Protein AF-A0AA35YQL2-F1 (afdb_monomer_lite)

Sequence (105 aa):
MIYFNTISEVNTILRVTYSSSDIIGHIFEYGHMDTSEQDKSKHKMLLHLQDIEDTKLKITLWGHNAYYMHDFLANNNSLAPVVVIVQFARVVLFHPPTLMLVGFS

Structure (mmCIF, N/CA/C/O backbone):
data_AF-A0AA35YQL2-F1
#
_entry.id   AF-A0AA35YQL2-F1
#
loop_
_atom_site.group_PDB
_atom_site.id
_atom_site.type_symbol
_atom_site.label_atom_id
_atom_site.label_alt_id
_atom_site.label_comp_id
_atom_site.label_asym_id
_atom_site.label_entity_id
_atom_site.label_seq_id
_atom_site.pdbx_PDB_ins_code
_atom_site.Cartn_x
_atom_site.Cartn_y
_atom_site.Cartn_z
_atom_site.occupancy
_atom_site.B_iso_or_equiv
_atom_site.auth_seq_id
_atom_site.auth_comp_id
_atom_site.auth_asym_id
_atom_site.auth_atom_id
_atom_site.pdbx_PDB_model_num
ATOM 1 N N . MET A 1 1 ? -6.007 -10.756 19.050 1.00 24.42 1 MET A N 1
ATOM 2 C CA . MET A 1 1 ? -6.330 -9.341 18.781 1.00 24.42 1 MET A CA 1
ATOM 3 C C . MET A 1 1 ? -5.061 -8.550 19.005 1.00 24.42 1 MET A C 1
ATOM 5 O O . MET A 1 1 ? -4.538 -8.604 20.109 1.00 24.42 1 MET A O 1
ATOM 9 N N . ILE A 1 2 ? -4.511 -7.941 17.957 1.00 29.47 2 ILE A N 1
ATOM 10 C CA . ILE A 1 2 ? -3.360 -7.040 18.068 1.00 29.47 2 ILE A CA 1
ATOM 11 C C . ILE A 1 2 ? -3.942 -5.637 17.936 1.00 29.47 2 ILE A C 1
ATOM 13 O O . ILE A 1 2 ? -4.566 -5.336 16.924 1.00 29.47 2 ILE A O 1
ATOM 17 N N . TYR A 1 3 ? -3.813 -4.847 18.997 1.00 25.42 3 TYR A N 1
ATOM 18 C CA . TYR A 1 3 ? -4.260 -3.462 19.045 1.00 25.42 3 TYR A CA 1
ATOM 19 C C . TYR A 1 3 ? -3.311 -2.589 18.227 1.00 25.42 3 TYR A C 1
ATOM 21 O O . TYR A 1 3 ? -2.088 -2.731 18.330 1.00 25.42 3 TYR A O 1
ATOM 29 N N . PHE A 1 4 ? -3.863 -1.649 17.467 1.00 35.62 4 PHE A N 1
ATOM 30 C CA . PHE A 1 4 ? -3.106 -0.484 17.040 1.00 35.62 4 PHE A CA 1
ATOM 31 C C . PHE A 1 4 ? -2.833 0.331 18.297 1.00 35.62 4 PHE A C 1
ATOM 33 O O . PHE A 1 4 ? -3.725 0.979 18.830 1.00 35.62 4 PHE A O 1
ATOM 40 N N . ASN A 1 5 ? -1.617 0.253 18.834 1.00 33.16 5 ASN A N 1
ATOM 41 C CA . ASN A 1 5 ? -1.241 1.143 19.923 1.00 33.16 5 ASN A CA 1
ATOM 42 C C . ASN A 1 5 ? -1.263 2.576 19.386 1.00 33.16 5 ASN A C 1
ATOM 44 O O . ASN A 1 5 ? -0.333 3.014 18.706 1.00 33.16 5 ASN A O 1
ATOM 48 N N . THR A 1 6 ? -2.332 3.304 19.695 1.00 35.78 6 THR A N 1
ATOM 49 C CA . THR A 1 6 ? -2.376 4.758 19.613 1.00 35.78 6 THR A CA 1
ATOM 50 C C . THR A 1 6 ? -1.224 5.269 20.466 1.00 35.78 6 THR A C 1
ATOM 52 O O . THR A 1 6 ? -1.217 5.083 21.682 1.00 35.78 6 THR A O 1
ATOM 55 N N . ILE A 1 7 ? -0.207 5.862 19.836 1.00 43.66 7 ILE A N 1
ATOM 56 C CA . ILE A 1 7 ? 0.885 6.520 20.554 1.00 43.66 7 ILE A CA 1
ATOM 57 C C . ILE A 1 7 ? 0.281 7.770 21.199 1.00 43.66 7 ILE A C 1
ATOM 59 O O . ILE A 1 7 ? 0.244 8.847 20.604 1.00 43.66 7 ILE A O 1
ATOM 63 N N . SER A 1 8 ? -0.257 7.610 22.404 1.00 37.88 8 SER A N 1
ATOM 64 C CA . SER A 1 8 ? -0.566 8.718 23.290 1.00 37.88 8 SER A CA 1
ATOM 65 C C . SER A 1 8 ? 0.756 9.300 23.790 1.00 37.88 8 SER A C 1
ATOM 67 O O . SER A 1 8 ? 1.530 8.605 24.441 1.00 37.88 8 SER A O 1
ATOM 69 N N . GLU A 1 9 ? 0.974 10.575 23.467 1.00 38.69 9 GLU A N 1
ATOM 70 C CA . GLU A 1 9 ? 2.006 11.466 24.012 1.00 38.69 9 GLU A CA 1
ATOM 71 C C . GLU A 1 9 ? 3.464 11.178 23.618 1.00 38.69 9 GLU A C 1
ATOM 73 O O . GLU A 1 9 ? 4.244 10.601 24.370 1.00 38.69 9 GLU A O 1
ATOM 78 N N . VAL A 1 10 ? 3.900 11.743 22.487 1.00 38.38 10 VAL A N 1
ATOM 79 C CA . VAL A 1 10 ? 5.310 12.136 22.328 1.00 38.38 10 VAL A CA 1
ATOM 80 C C . VAL A 1 10 ? 5.366 13.574 21.828 1.00 38.38 10 VAL A C 1
ATOM 82 O O . VAL A 1 10 ? 5.365 13.853 20.631 1.00 38.38 10 VAL A O 1
ATOM 85 N N . ASN A 1 11 ? 5.406 14.501 22.785 1.00 32.75 11 ASN A N 1
ATOM 86 C CA . ASN A 1 11 ? 5.860 15.860 22.534 1.00 32.75 11 ASN A CA 1
ATOM 87 C C . ASN A 1 11 ? 7.332 15.819 22.098 1.00 32.75 11 ASN A C 1
ATOM 89 O O . ASN A 1 11 ? 8.185 15.287 22.804 1.00 32.75 11 ASN A O 1
ATOM 93 N N . THR A 1 12 ? 7.596 16.434 20.947 1.00 34.00 12 THR A N 1
ATOM 94 C CA . THR A 1 12 ? 8.871 17.057 20.574 1.00 34.00 12 THR A CA 1
ATOM 95 C C . THR A 1 12 ? 10.108 16.161 20.648 1.00 34.00 12 THR A C 1
ATOM 97 O O . THR A 1 12 ? 10.855 16.183 21.616 1.00 34.00 12 THR A O 1
ATOM 100 N N . ILE A 1 13 ? 10.356 15.425 19.567 1.00 32.91 13 ILE A N 1
ATOM 101 C CA . ILE A 1 13 ? 11.633 15.291 18.841 1.00 32.91 13 ILE A CA 1
ATOM 102 C C . ILE A 1 13 ? 11.352 14.266 17.741 1.00 32.91 13 ILE A C 1
ATOM 104 O O . ILE A 1 13 ? 10.804 13.201 18.012 1.00 32.91 13 ILE A O 1
ATOM 108 N N . LEU A 1 14 ? 11.733 14.588 16.503 1.00 36.94 14 LEU A N 1
ATOM 109 C CA . LEU A 1 14 ? 11.767 13.695 15.340 1.00 36.94 14 LEU A CA 1
ATOM 110 C C . LEU A 1 14 ? 12.761 12.540 15.566 1.00 36.94 14 LEU A C 1
ATOM 112 O O . LEU A 1 14 ? 13.743 12.376 14.845 1.00 36.94 14 LEU A O 1
ATOM 116 N N . ARG A 1 15 ? 12.541 11.733 16.600 1.00 37.25 15 ARG A N 1
ATOM 117 C CA . ARG A 1 15 ? 13.125 10.411 16.711 1.00 37.25 15 ARG A CA 1
ATOM 118 C C . ARG A 1 15 ? 12.322 9.565 15.744 1.00 37.25 15 ARG A C 1
ATOM 120 O O . ARG A 1 15 ? 11.205 9.161 16.041 1.00 37.25 15 ARG A O 1
ATOM 127 N N . VAL A 1 16 ? 12.895 9.336 14.567 1.00 42.84 16 VAL A N 1
ATOM 128 C CA . VAL A 1 16 ? 12.581 8.148 13.777 1.00 42.84 16 VAL A CA 1
ATOM 129 C C . VAL A 1 16 ? 12.845 6.971 14.709 1.00 42.84 16 VAL A C 1
ATOM 131 O O . VAL A 1 16 ? 13.985 6.547 14.898 1.00 42.84 16 VAL A O 1
ATOM 134 N N . THR A 1 17 ? 11.813 6.519 15.407 1.00 41.34 17 THR A N 1
ATOM 135 C CA . THR A 1 17 ? 11.877 5.291 16.177 1.00 41.34 17 THR A CA 1
ATOM 136 C C . THR A 1 17 ? 12.028 4.193 15.134 1.00 41.34 17 THR A C 1
ATOM 138 O O . THR A 1 17 ? 11.107 3.933 14.367 1.00 41.34 17 THR A O 1
ATOM 141 N N . TYR A 1 18 ? 13.202 3.562 15.062 1.00 49.88 18 TYR A N 1
ATOM 142 C CA . TYR A 1 18 ? 13.448 2.372 14.236 1.00 49.88 18 TYR A CA 1
ATOM 143 C C . TYR A 1 18 ? 12.724 1.134 14.801 1.00 49.88 18 TYR A C 1
ATOM 145 O O . TYR A 1 18 ? 13.237 0.021 14.753 1.00 49.88 18 TYR A O 1
ATOM 153 N N . SER A 1 19 ? 11.547 1.321 15.394 1.00 62.41 19 SER A N 1
ATOM 154 C CA . SER A 1 19 ? 10.670 0.238 15.801 1.00 62.41 19 SER A CA 1
ATOM 155 C C . SER A 1 19 ? 9.881 -0.186 14.573 1.00 62.41 19 SER A C 1
ATOM 157 O O . SER A 1 19 ? 8.967 0.516 14.135 1.00 62.41 19 SER A O 1
ATOM 159 N N . SER A 1 20 ? 10.261 -1.319 13.994 1.00 70.25 20 SER A N 1
ATOM 160 C CA . SER A 1 20 ? 9.414 -1.997 13.027 1.00 70.25 20 SER A CA 1
ATOM 161 C C . SER A 1 20 ? 8.115 -2.419 13.719 1.00 70.25 20 SER A C 1
ATOM 163 O O . SER A 1 20 ? 8.123 -2.837 14.876 1.00 70.25 20 SER A O 1
ATOM 165 N N . SER A 1 21 ? 6.987 -2.237 13.041 1.00 79.62 21 SER A N 1
ATOM 166 C CA . SER A 1 21 ? 5.669 -2.629 13.550 1.00 79.62 21 SER A CA 1
ATOM 167 C C . SER A 1 21 ? 4.976 -3.517 12.532 1.00 79.62 21 SER A C 1
ATOM 169 O O . SER A 1 21 ? 5.115 -3.301 11.329 1.00 79.62 21 SER A O 1
ATOM 171 N N . ASP A 1 22 ? 4.217 -4.492 13.011 1.00 84.62 22 ASP A N 1
ATOM 172 C CA . ASP A 1 22 ? 3.350 -5.292 12.155 1.00 84.62 22 ASP A CA 1
ATOM 173 C C . ASP A 1 22 ? 1.961 -4.648 12.105 1.00 84.62 22 ASP A C 1
ATOM 175 O O . ASP A 1 22 ? 1.448 -4.168 13.117 1.00 84.62 22 ASP A O 1
ATOM 179 N N . ILE A 1 23 ? 1.361 -4.608 10.917 1.00 84.38 23 ILE A N 1
ATOM 180 C CA . ILE A 1 23 ? 0.090 -3.931 10.640 1.00 84.38 23 ILE A CA 1
ATOM 181 C C . ILE A 1 23 ? -0.876 -4.932 10.016 1.00 84.38 23 ILE A C 1
ATOM 183 O O . ILE A 1 23 ? -0.501 -5.670 9.105 1.00 84.38 23 ILE A O 1
ATOM 187 N N . ILE A 1 24 ? -2.132 -4.920 10.464 1.00 89.38 24 ILE A N 1
ATOM 188 C CA . ILE A 1 24 ? -3.222 -5.694 9.865 1.00 89.38 24 ILE A CA 1
ATOM 189 C C . ILE A 1 24 ? -4.438 -4.805 9.626 1.00 89.38 24 ILE A C 1
ATOM 191 O O . ILE A 1 24 ? -4.942 -4.181 10.549 1.00 89.38 24 ILE A O 1
ATOM 195 N N . GLY A 1 25 ? -4.942 -4.763 8.398 1.00 90.38 25 GLY A N 1
ATOM 196 C CA . GLY A 1 25 ? -6.140 -3.989 8.081 1.00 90.38 25 GLY A CA 1
ATOM 197 C C . GLY A 1 25 ? -6.745 -4.396 6.751 1.00 90.38 25 GLY A C 1
ATOM 198 O O . GLY A 1 25 ? -6.078 -5.017 5.921 1.00 90.38 25 GLY A O 1
ATOM 199 N N . HIS A 1 26 ? -8.014 -4.065 6.548 1.00 92.69 26 HIS A N 1
ATOM 200 C CA . HIS A 1 26 ? -8.662 -4.273 5.259 1.00 92.69 26 HIS A CA 1
ATOM 201 C C . HIS A 1 26 ? -8.478 -3.049 4.365 1.00 92.69 26 HIS A C 1
ATOM 203 O O . HIS A 1 26 ? -8.457 -1.918 4.850 1.00 92.69 26 HIS A O 1
ATOM 209 N N . ILE A 1 27 ? -8.329 -3.272 3.062 1.00 92.56 27 ILE A N 1
ATOM 210 C CA . ILE A 1 27 ? -8.255 -2.194 2.075 1.00 92.56 27 ILE A CA 1
ATOM 211 C C . ILE A 1 27 ? -9.663 -1.625 1.899 1.00 92.56 27 ILE A C 1
ATOM 213 O O . ILE A 1 27 ? -10.563 -2.351 1.476 1.00 92.56 27 ILE A O 1
ATOM 217 N N . PHE A 1 28 ? -9.843 -0.336 2.187 1.00 92.00 28 PHE A N 1
ATOM 218 C CA . PHE A 1 28 ? -11.104 0.370 1.915 1.00 92.00 28 PHE A CA 1
ATOM 219 C C . PHE A 1 28 ? -10.986 1.364 0.751 1.00 92.00 28 PHE A C 1
ATOM 221 O O . PHE A 1 28 ? -11.992 1.759 0.170 1.00 92.00 28 PHE A O 1
ATOM 228 N N . GLU A 1 29 ? -9.763 1.760 0.390 1.00 92.81 29 GLU A N 1
ATOM 229 C CA . GLU A 1 29 ? -9.476 2.642 -0.741 1.00 92.81 29 GLU A CA 1
ATOM 230 C C . GLU A 1 29 ? -8.037 2.410 -1.226 1.00 92.81 29 GLU A C 1
ATOM 232 O O . GLU A 1 29 ? -7.143 2.076 -0.443 1.00 92.81 29 GLU A O 1
ATOM 237 N N . TYR A 1 30 ? -7.792 2.583 -2.524 1.00 93.25 30 TYR A N 1
ATOM 238 C CA . TYR A 1 30 ? -6.447 2.551 -3.092 1.00 93.25 30 TYR A CA 1
ATOM 239 C C . TYR A 1 30 ? -6.315 3.522 -4.265 1.00 93.25 30 TYR A C 1
ATOM 241 O O . TYR A 1 30 ? -7.255 3.750 -5.024 1.00 93.25 30 TYR A O 1
ATOM 249 N N . GLY A 1 31 ? -5.127 4.110 -4.399 1.00 90.50 31 GLY A N 1
ATOM 250 C CA . GLY A 1 31 ? -4.802 5.040 -5.476 1.00 90.50 31 GLY A CA 1
ATOM 251 C C . GLY A 1 31 ? -4.267 4.341 -6.726 1.00 90.50 31 GLY A C 1
ATOM 252 O O . GLY A 1 31 ? -3.932 3.157 -6.714 1.00 90.50 31 GLY A O 1
ATOM 253 N N . HIS A 1 32 ? -4.124 5.108 -7.807 1.00 92.81 32 HIS A N 1
ATOM 254 C CA . HIS A 1 32 ? -3.406 4.654 -8.996 1.00 92.81 32 HIS A CA 1
ATOM 255 C C . HIS A 1 32 ? -1.915 4.444 -8.712 1.00 92.81 32 HIS A C 1
ATOM 257 O O . HIS A 1 32 ? -1.343 5.026 -7.785 1.00 92.81 32 HIS A O 1
ATOM 263 N N . MET A 1 33 ? -1.282 3.620 -9.545 1.00 94.44 33 MET A N 1
ATOM 264 C CA . MET A 1 33 ? 0.165 3.479 -9.540 1.00 94.44 33 MET A CA 1
ATOM 265 C C . MET A 1 33 ? 0.821 4.759 -10.067 1.00 94.44 33 MET A C 1
ATOM 267 O O . MET A 1 33 ? 0.475 5.243 -11.143 1.00 94.44 33 MET A O 1
ATOM 271 N N . ASP A 1 34 ? 1.784 5.282 -9.316 1.00 95.12 34 ASP A N 1
ATOM 272 C CA . ASP A 1 34 ? 2.642 6.387 -9.731 1.00 95.12 34 ASP A CA 1
ATOM 273 C C . ASP A 1 34 ? 3.919 5.818 -10.360 1.00 95.12 34 ASP A C 1
ATOM 275 O O . ASP A 1 34 ? 4.744 5.195 -9.684 1.00 95.12 34 ASP A O 1
ATOM 279 N N . THR A 1 35 ? 4.047 6.026 -11.670 1.00 96.06 35 THR A N 1
ATOM 280 C CA . THR A 1 35 ? 5.177 5.601 -12.510 1.00 96.06 35 THR A CA 1
ATOM 281 C C . THR A 1 35 ? 5.911 6.805 -13.108 1.00 96.06 35 THR A C 1
ATOM 283 O O . THR A 1 35 ? 6.389 6.742 -14.239 1.00 96.06 35 THR A O 1
ATOM 286 N N . SER A 1 36 ? 5.904 7.946 -12.410 1.00 94.44 36 SER A N 1
ATOM 287 C CA . SER A 1 36 ? 6.549 9.181 -12.881 1.00 94.44 36 SER A CA 1
ATOM 288 C C . SER A 1 36 ? 8.079 9.099 -12.888 1.00 94.44 36 SER A C 1
ATOM 290 O O . SER A 1 36 ? 8.734 9.729 -13.718 1.00 94.44 36 SER A O 1
ATOM 292 N N . GLU A 1 37 ? 8.651 8.315 -11.977 1.00 95.00 37 GLU A N 1
ATOM 293 C CA . GLU A 1 37 ? 10.084 8.035 -11.920 1.00 95.00 37 GLU A CA 1
ATOM 294 C C . GLU A 1 37 ? 10.511 7.110 -13.072 1.00 95.00 37 GLU A C 1
ATOM 296 O O . GLU A 1 37 ? 9.747 6.263 -13.514 1.00 95.00 37 GLU A O 1
ATOM 301 N N . GLN A 1 38 ? 11.751 7.232 -13.560 1.00 93.50 38 GLN A N 1
ATOM 302 C CA . GLN A 1 38 ? 12.267 6.288 -14.571 1.00 93.50 38 GLN A CA 1
ATOM 303 C C . GLN A 1 38 ? 12.617 4.922 -13.967 1.00 93.50 38 GLN A C 1
ATOM 305 O O . GLN A 1 38 ? 12.571 3.892 -14.641 1.00 93.50 38 GLN A O 1
ATOM 310 N N . ASP A 1 39 ? 13.019 4.924 -12.697 1.00 94.94 39 ASP A N 1
ATOM 311 C CA . ASP A 1 39 ? 13.414 3.727 -11.974 1.00 94.94 39 ASP A CA 1
ATOM 312 C C . ASP A 1 39 ? 12.180 3.019 -11.405 1.00 94.94 39 ASP A C 1
ATOM 314 O O . ASP A 1 39 ? 11.529 3.517 -10.483 1.00 94.94 39 ASP A O 1
ATOM 318 N N . LYS A 1 40 ? 11.915 1.805 -11.906 1.00 91.38 40 LYS A N 1
ATOM 319 C CA . LYS A 1 40 ? 10.795 0.963 -11.464 1.00 91.38 40 LYS A CA 1
ATOM 320 C C . LYS A 1 40 ? 10.800 0.684 -9.963 1.00 91.38 40 LYS A C 1
ATOM 322 O O . LYS A 1 40 ? 9.730 0.456 -9.404 1.00 91.38 40 LYS A O 1
ATOM 327 N N . SER A 1 41 ? 11.958 0.694 -9.300 1.00 92.44 41 SER A N 1
ATOM 328 C CA . SER A 1 41 ? 12.038 0.495 -7.847 1.00 92.44 41 SER A CA 1
ATOM 329 C C . SER A 1 41 ? 11.413 1.653 -7.056 1.00 92.44 41 SER A C 1
ATOM 331 O O . SER A 1 41 ? 10.947 1.453 -5.934 1.00 92.44 41 SER A O 1
ATOM 333 N N . LYS A 1 42 ? 11.335 2.844 -7.664 1.00 92.25 42 LYS A N 1
ATOM 334 C CA . LYS A 1 42 ? 10.740 4.058 -7.090 1.00 92.25 42 LYS A CA 1
ATOM 335 C C . LYS A 1 42 ? 9.278 4.260 -7.473 1.00 92.25 42 LYS A C 1
ATOM 337 O O . LYS A 1 42 ? 8.657 5.222 -7.027 1.00 92.25 42 LYS A O 1
ATOM 342 N N . HIS A 1 43 ? 8.712 3.380 -8.290 1.00 95.56 43 HIS A N 1
ATOM 343 C CA . HIS A 1 43 ? 7.279 3.417 -8.545 1.00 95.56 43 HIS A CA 1
ATOM 344 C C . HIS A 1 43 ? 6.533 3.046 -7.272 1.00 95.56 43 HIS A C 1
ATOM 346 O O . HIS A 1 43 ? 7.018 2.234 -6.478 1.00 95.56 43 HIS A O 1
ATOM 352 N N . LYS A 1 44 ? 5.360 3.638 -7.069 1.00 94.62 44 LYS A N 1
ATOM 353 C CA . LYS A 1 44 ? 4.630 3.496 -5.809 1.00 94.62 44 LYS A CA 1
ATOM 354 C C . LYS A 1 44 ? 3.131 3.391 -6.005 1.00 94.62 44 LYS A C 1
ATOM 356 O O . LYS A 1 44 ? 2.576 3.890 -6.979 1.00 94.62 44 LYS A O 1
ATOM 361 N N . MET A 1 45 ? 2.475 2.771 -5.037 1.00 94.44 45 MET A N 1
ATOM 362 C CA . MET A 1 45 ? 1.022 2.689 -4.946 1.00 94.44 45 MET A CA 1
ATOM 363 C C . MET A 1 45 ? 0.594 3.008 -3.517 1.00 94.44 45 MET A C 1
ATOM 365 O O . MET A 1 45 ? 1.217 2.553 -2.555 1.00 94.44 45 MET A O 1
ATOM 369 N N . LEU A 1 46 ? -0.462 3.807 -3.382 1.00 93.69 46 LEU A N 1
ATOM 370 C CA . LEU A 1 46 ? -1.039 4.165 -2.090 1.00 93.69 46 LEU A CA 1
ATOM 371 C C . LEU A 1 46 ? -2.214 3.245 -1.769 1.00 93.69 46 LEU A C 1
ATOM 373 O O . LEU A 1 46 ? -3.125 3.106 -2.583 1.00 93.69 46 LEU A O 1
ATOM 377 N N . LEU A 1 47 ? -2.203 2.671 -0.570 1.00 92.94 47 LEU A N 1
ATOM 378 C CA . LEU A 1 47 ? -3.302 1.895 -0.003 1.00 92.94 47 LEU A CA 1
ATOM 379 C C . LEU A 1 47 ? -3.816 2.581 1.254 1.00 92.94 47 LEU A C 1
ATOM 381 O O . LEU A 1 47 ? -3.024 3.071 2.062 1.00 92.94 47 LEU A O 1
ATOM 385 N N . HIS A 1 48 ? -5.127 2.590 1.440 1.00 92.06 48 HIS A N 1
ATOM 386 C CA . HIS A 1 48 ? -5.749 3.005 2.685 1.00 92.06 48 HIS A CA 1
ATOM 387 C C . HIS A 1 48 ? -6.312 1.766 3.382 1.00 92.06 48 HIS A C 1
ATOM 389 O O . HIS A 1 48 ? -7.188 1.076 2.852 1.00 92.06 48 HIS A O 1
ATOM 395 N N . LEU A 1 49 ? -5.766 1.478 4.562 1.00 91.06 49 LEU A N 1
ATOM 396 C CA . LEU A 1 49 ? -6.203 0.387 5.418 1.00 91.06 49 LEU A CA 1
ATOM 397 C C . LEU A 1 49 ? -7.092 0.906 6.540 1.00 91.06 49 LEU A C 1
ATOM 399 O O . LEU A 1 49 ? -6.853 1.994 7.066 1.00 91.06 49 LEU A O 1
ATOM 403 N N . GLN A 1 50 ? -8.072 0.100 6.926 1.00 90.94 50 GLN A N 1
ATOM 404 C CA . GLN A 1 50 ? -8.922 0.337 8.084 1.00 90.94 50 GLN A CA 1
ATOM 405 C C . GLN A 1 50 ? -8.971 -0.918 8.954 1.00 90.94 50 GLN A C 1
ATOM 407 O O . GLN A 1 50 ? -8.979 -2.050 8.450 1.00 90.94 50 GLN A O 1
ATOM 412 N N . ASP A 1 51 ? -8.948 -0.724 10.266 1.00 88.44 51 ASP A N 1
ATOM 413 C CA . ASP A 1 51 ? -9.091 -1.803 11.238 1.00 88.44 51 ASP A CA 1
ATOM 414 C C . ASP A 1 51 ? -10.548 -1.974 11.697 1.00 88.44 51 ASP A C 1
ATOM 416 O O . ASP A 1 51 ? -11.474 -1.426 11.101 1.00 88.44 51 ASP A O 1
ATOM 420 N N . ILE A 1 52 ? -10.755 -2.789 12.732 1.00 88.56 52 ILE A N 1
ATOM 421 C CA . ILE A 1 52 ? -12.082 -3.035 13.311 1.00 88.56 52 ILE A CA 1
ATOM 422 C C . ILE A 1 52 ? -12.584 -1.891 14.208 1.00 88.56 52 ILE A C 1
ATOM 424 O O . ILE A 1 52 ? -13.757 -1.890 14.568 1.00 88.56 52 ILE A O 1
ATOM 428 N N . GLU A 1 53 ? -11.715 -0.953 14.588 1.00 88.19 53 GLU A N 1
ATOM 429 C CA . GLU A 1 53 ? -12.020 0.216 15.426 1.00 88.19 53 GLU A CA 1
ATOM 430 C C . GLU A 1 53 ? -12.170 1.495 14.577 1.00 88.19 53 GLU A C 1
ATOM 432 O O . GLU A 1 53 ? -12.167 2.604 15.106 1.00 88.19 53 GLU A O 1
ATOM 437 N N . ASP A 1 54 ? -12.298 1.348 13.253 1.00 85.38 54 ASP A N 1
ATOM 438 C CA . ASP A 1 54 ? -12.344 2.430 12.263 1.00 85.38 54 ASP A CA 1
ATOM 439 C C . ASP A 1 54 ? -11.085 3.319 12.209 1.00 85.38 54 ASP A C 1
ATOM 441 O O . ASP A 1 54 ? -11.093 4.396 11.597 1.00 85.38 54 ASP A O 1
ATOM 445 N N . THR A 1 55 ? -9.965 2.855 12.766 1.00 85.50 55 THR A N 1
ATOM 446 C CA . THR A 1 55 ? -8.663 3.515 12.641 1.00 85.50 55 THR A CA 1
ATOM 447 C C . THR A 1 55 ? -8.160 3.375 11.209 1.00 85.50 55 THR A C 1
ATOM 449 O O . THR A 1 55 ? -8.039 2.272 10.675 1.00 85.50 55 THR A O 1
ATOM 452 N N . LYS A 1 56 ? -7.839 4.509 10.577 1.00 87.19 56 LYS A N 1
ATOM 453 C CA . LYS A 1 56 ? -7.407 4.574 9.174 1.00 87.19 56 LYS A CA 1
ATOM 454 C C . LYS A 1 56 ? -5.916 4.824 9.056 1.00 87.19 56 LYS A C 1
ATOM 456 O O . LYS A 1 56 ? -5.365 5.705 9.715 1.00 87.19 56 LYS A O 1
ATOM 461 N N . LEU A 1 57 ? -5.281 4.091 8.151 1.00 85.44 57 LEU A N 1
ATOM 462 C CA . LEU A 1 57 ? -3.847 4.153 7.927 1.00 85.44 57 LEU A CA 1
ATOM 463 C C . LEU A 1 57 ? -3.523 4.204 6.439 1.00 85.44 57 LEU A C 1
ATOM 465 O O . LEU A 1 57 ? -4.009 3.392 5.655 1.00 85.44 57 LEU A O 1
ATOM 469 N N . LYS A 1 58 ? -2.660 5.141 6.046 1.00 87.50 58 LYS A N 1
ATOM 470 C CA . LYS A 1 58 ? -2.166 5.237 4.672 1.00 87.50 58 LYS A CA 1
ATOM 471 C C . LYS A 1 58 ? -0.838 4.509 4.539 1.00 87.50 58 LYS A C 1
ATOM 473 O O . LYS A 1 58 ? 0.129 4.911 5.179 1.00 87.50 58 LYS A O 1
ATOM 478 N N . ILE A 1 59 ? -0.776 3.504 3.675 1.00 88.25 59 ILE A N 1
ATOM 479 C CA . ILE A 1 59 ? 0.435 2.747 3.354 1.00 88.25 59 ILE A CA 1
ATOM 480 C C . ILE A 1 59 ? 0.906 3.108 1.950 1.00 88.25 59 ILE A C 1
ATOM 482 O O . ILE A 1 59 ? 0.113 3.196 1.015 1.00 88.25 59 ILE A O 1
ATOM 486 N N . THR A 1 60 ? 2.216 3.279 1.795 1.00 90.62 60 THR A N 1
ATOM 487 C CA . THR A 1 60 ? 2.857 3.389 0.479 1.00 90.62 60 THR A CA 1
ATOM 488 C C . THR A 1 60 ? 3.627 2.109 0.191 1.00 90.62 60 THR A C 1
ATOM 490 O O . THR A 1 60 ? 4.565 1.793 0.922 1.00 90.62 60 THR A O 1
ATOM 493 N N . LEU A 1 61 ? 3.244 1.389 -0.862 1.00 92.31 61 LEU A N 1
ATOM 494 C CA . LEU A 1 61 ? 4.017 0.278 -1.414 1.00 92.31 61 LEU A CA 1
ATOM 495 C C . LEU A 1 61 ? 4.944 0.797 -2.509 1.00 92.31 61 LEU A C 1
ATOM 497 O O . LEU A 1 61 ? 4.561 1.704 -3.245 1.00 92.31 61 LEU A O 1
ATOM 501 N N . TRP A 1 62 ? 6.124 0.193 -2.645 1.00 94.31 62 TRP A N 1
ATOM 502 C CA . TRP A 1 62 ? 7.130 0.574 -3.638 1.00 94.31 62 TRP A CA 1
ATOM 503 C C . TRP A 1 62 ? 7.564 -0.614 -4.489 1.00 94.31 62 TRP A C 1
ATOM 505 O O . TRP A 1 62 ? 7.502 -1.766 -4.042 1.00 94.31 62 TRP A O 1
ATOM 515 N N . GLY A 1 63 ? 8.026 -0.320 -5.702 1.00 94.69 63 GLY A N 1
ATOM 516 C CA . GLY A 1 63 ? 8.644 -1.276 -6.610 1.00 94.69 63 GLY A CA 1
ATOM 517 C C . GLY A 1 63 ? 7.812 -2.542 -6.783 1.00 94.69 63 GLY A C 1
ATOM 518 O O . GLY A 1 63 ? 6.620 -2.485 -7.080 1.00 94.69 63 GLY A O 1
ATOM 519 N N . HIS A 1 64 ? 8.443 -3.698 -6.568 1.00 94.69 64 HIS A N 1
ATOM 520 C CA . HIS A 1 64 ? 7.815 -5.008 -6.750 1.00 94.69 64 HIS A CA 1
ATOM 521 C C . HIS A 1 64 ? 6.480 -5.159 -6.000 1.00 94.69 64 HIS A C 1
ATOM 523 O O . HIS A 1 64 ? 5.509 -5.638 -6.580 1.00 94.69 64 HIS A O 1
ATOM 529 N N . ASN A 1 65 ? 6.396 -4.687 -4.752 1.00 91.75 65 ASN A N 1
ATOM 530 C CA . ASN A 1 65 ? 5.180 -4.807 -3.942 1.00 91.75 65 ASN A CA 1
ATOM 531 C C . ASN A 1 65 ? 4.036 -3.937 -4.482 1.00 91.75 65 ASN A C 1
ATOM 533 O O . ASN A 1 65 ? 2.876 -4.341 -4.415 1.00 91.75 65 ASN A O 1
ATOM 537 N N . ALA A 1 66 ? 4.352 -2.761 -5.036 1.00 94.69 66 ALA A N 1
ATOM 538 C CA . ALA A 1 66 ? 3.358 -1.904 -5.679 1.00 94.69 66 ALA A CA 1
ATOM 539 C C . ALA A 1 66 ? 2.775 -2.578 -6.930 1.00 94.69 66 ALA A C 1
ATOM 541 O O . ALA A 1 66 ? 1.561 -2.581 -7.114 1.00 94.69 66 ALA A O 1
ATOM 542 N N . TYR A 1 67 ? 3.633 -3.187 -7.753 1.00 95.38 67 TYR A N 1
ATOM 543 C CA . TYR A 1 67 ? 3.216 -3.926 -8.945 1.00 95.38 67 TYR A CA 1
ATOM 544 C C . TYR A 1 67 ? 2.362 -5.141 -8.618 1.00 95.38 67 TYR A C 1
ATOM 546 O O . TYR A 1 67 ? 1.263 -5.275 -9.148 1.00 95.38 67 TYR A O 1
ATOM 554 N N . TYR A 1 68 ? 2.822 -5.970 -7.683 1.00 94.19 68 TYR A N 1
ATOM 555 C CA . TYR A 1 68 ? 2.083 -7.155 -7.269 1.00 94.19 68 TYR A CA 1
ATOM 556 C C . TYR A 1 68 ? 0.678 -6.805 -6.764 1.00 94.19 68 TYR A C 1
ATOM 558 O O . TYR A 1 68 ? -0.300 -7.430 -7.165 1.00 94.19 68 TYR A O 1
ATOM 566 N N . MET A 1 69 ? 0.561 -5.782 -5.909 1.00 92.75 69 MET A N 1
ATOM 567 C CA . MET A 1 69 ? -0.737 -5.360 -5.381 1.00 92.75 69 MET A CA 1
ATOM 568 C C . MET A 1 69 ? -1.642 -4.773 -6.469 1.00 92.75 69 MET A C 1
ATOM 570 O O . MET A 1 69 ? -2.835 -5.064 -6.489 1.00 92.75 69 MET A O 1
ATOM 574 N N . HIS A 1 70 ? -1.092 -3.968 -7.379 1.00 93.56 70 HIS A N 1
ATOM 575 C CA . HIS A 1 70 ? -1.848 -3.419 -8.501 1.00 93.56 70 HIS A CA 1
ATOM 576 C C . HIS A 1 70 ? -2.448 -4.525 -9.372 1.00 93.56 70 HIS A C 1
ATOM 578 O O . HIS A 1 70 ? -3.654 -4.519 -9.620 1.00 93.56 70 HIS A O 1
ATOM 584 N N . ASP A 1 71 ? -1.629 -5.499 -9.764 1.00 94.00 71 ASP A N 1
ATOM 585 C CA . ASP A 1 71 ? -2.068 -6.629 -10.579 1.00 94.00 71 ASP A CA 1
ATOM 586 C C . ASP A 1 71 ? -3.078 -7.494 -9.816 1.00 94.00 71 ASP A C 1
ATOM 588 O O . ASP A 1 71 ? -4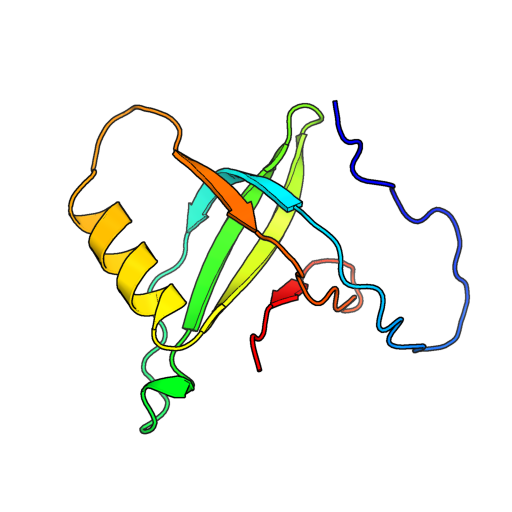.087 -7.919 -10.380 1.00 94.00 71 ASP A O 1
ATOM 592 N N . PHE A 1 72 ? -2.856 -7.728 -8.519 1.00 92.31 72 PHE A N 1
ATOM 593 C CA . PHE A 1 72 ? -3.796 -8.467 -7.680 1.00 92.31 72 PHE A CA 1
ATOM 594 C C . PHE A 1 72 ? -5.171 -7.790 -7.645 1.00 92.31 72 PHE A C 1
ATOM 596 O O . PHE A 1 72 ? -6.172 -8.454 -7.907 1.00 92.31 72 PHE A O 1
ATOM 603 N N . LEU A 1 73 ? -5.228 -6.485 -7.366 1.00 91.38 73 LEU A N 1
ATOM 604 C CA . LEU A 1 73 ? -6.485 -5.737 -7.269 1.00 91.38 73 LEU A CA 1
ATOM 605 C C . LEU A 1 73 ? -7.186 -5.606 -8.627 1.00 91.38 73 LEU A C 1
ATOM 607 O O . LEU A 1 73 ? -8.407 -5.720 -8.695 1.00 91.38 73 LEU A O 1
ATOM 611 N N . ALA A 1 74 ? -6.432 -5.423 -9.714 1.00 89.94 74 ALA A N 1
ATOM 612 C CA . ALA A 1 74 ? -6.991 -5.350 -11.064 1.00 89.94 74 ALA A CA 1
ATOM 613 C C . ALA A 1 74 ? -7.636 -6.675 -11.504 1.00 89.94 74 ALA A C 1
ATOM 615 O O . ALA A 1 74 ? -8.664 -6.670 -12.182 1.00 89.94 74 ALA A O 1
ATOM 616 N N . ASN A 1 75 ? -7.053 -7.806 -11.099 1.00 89.31 75 ASN A N 1
ATOM 617 C CA . ASN A 1 75 ? -7.523 -9.135 -11.491 1.00 89.31 75 ASN A CA 1
ATOM 618 C C . ASN A 1 75 ? -8.530 -9.749 -10.505 1.00 89.31 75 ASN A C 1
ATOM 620 O O . ASN A 1 75 ? -9.222 -10.701 -10.859 1.00 89.31 75 ASN A O 1
ATOM 624 N N . ASN A 1 76 ? -8.647 -9.211 -9.288 1.00 81.19 76 ASN A N 1
ATOM 625 C CA . ASN A 1 76 ? -9.559 -9.702 -8.254 1.00 81.19 76 ASN A CA 1
ATOM 626 C C . ASN A 1 76 ? -10.597 -8.637 -7.888 1.00 81.19 76 ASN A C 1
ATOM 628 O O . ASN A 1 76 ? -10.625 -8.131 -6.770 1.00 81.19 76 ASN A O 1
ATOM 632 N N . ASN A 1 77 ? -11.504 -8.336 -8.821 1.00 69.44 77 ASN A N 1
ATOM 633 C CA . ASN A 1 77 ? -12.625 -7.417 -8.589 1.00 69.44 77 ASN A CA 1
ATOM 634 C C . ASN A 1 77 ? -13.800 -8.091 -7.850 1.00 69.44 77 ASN A C 1
ATOM 636 O O . ASN A 1 77 ? -14.967 -7.967 -8.228 1.00 69.44 77 ASN A O 1
ATOM 640 N N . SER A 1 78 ? -13.489 -8.896 -6.836 1.00 73.31 78 SER A N 1
ATOM 641 C CA . SER A 1 78 ? -14.512 -9.526 -6.006 1.00 73.31 78 SER A CA 1
ATOM 642 C C . SER A 1 78 ? -15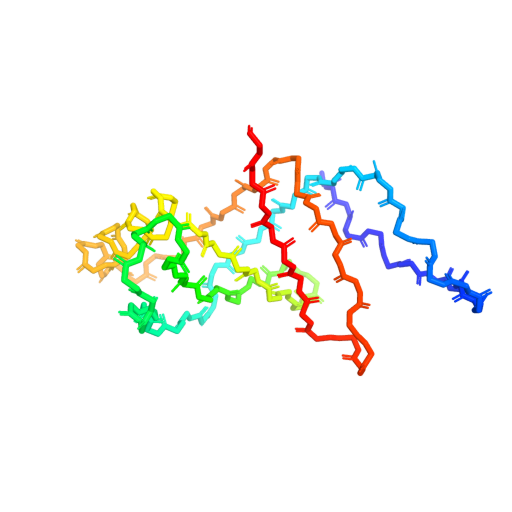.102 -8.500 -5.039 1.00 73.31 78 SER A C 1
ATOM 644 O O . SER A 1 78 ? -14.385 -7.634 -4.551 1.00 73.31 78 SER A O 1
ATOM 646 N N . LEU A 1 79 ? -16.379 -8.648 -4.680 1.00 69.12 79 LEU A N 1
ATOM 647 C CA . LEU A 1 79 ? -16.999 -7.856 -3.606 1.00 69.12 79 LEU A CA 1
ATOM 648 C C . LEU A 1 79 ? -16.455 -8.211 -2.205 1.00 69.12 79 LEU A C 1
ATOM 650 O O . LEU A 1 79 ? -16.897 -7.634 -1.214 1.00 69.12 79 LEU A O 1
ATOM 654 N N . ALA A 1 80 ? -15.546 -9.187 -2.099 1.00 84.31 80 ALA A N 1
ATOM 655 C CA . ALA A 1 80 ? -14.996 -9.617 -0.824 1.00 84.31 80 ALA A CA 1
ATOM 656 C C . ALA A 1 80 ? -13.940 -8.616 -0.313 1.00 84.31 80 ALA A C 1
ATOM 658 O O . ALA A 1 80 ? -13.074 -8.198 -1.086 1.00 84.31 80 ALA A O 1
ATOM 659 N N . PRO A 1 81 ? -13.958 -8.263 0.986 1.00 86.88 81 PRO A N 1
ATOM 660 C CA . PRO A 1 81 ? -12.922 -7.430 1.585 1.00 86.88 81 PRO A CA 1
ATOM 661 C C . PRO A 1 81 ? -11.533 -8.066 1.463 1.00 86.88 81 PRO A C 1
ATOM 663 O O . PRO A 1 81 ? -11.341 -9.233 1.809 1.00 86.88 81 PRO A O 1
ATOM 666 N N . VAL A 1 82 ? -10.546 -7.281 1.029 1.00 90.56 82 VAL A N 1
ATOM 667 C CA . VAL A 1 82 ? -9.139 -7.699 0.992 1.00 90.56 82 VAL A CA 1
ATOM 668 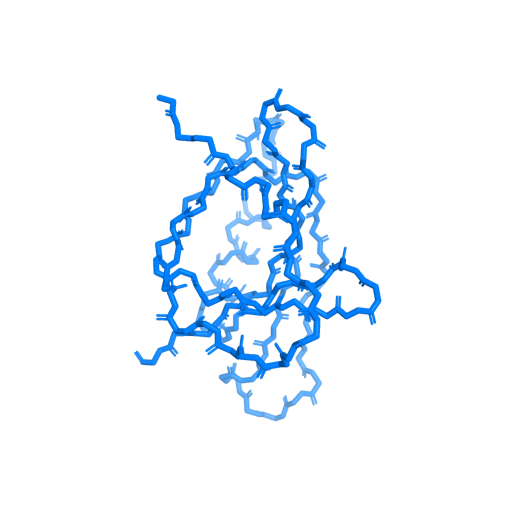C C . VAL A 1 82 ? -8.467 -7.282 2.294 1.00 90.56 82 VAL A C 1
ATOM 670 O O . VAL A 1 82 ? -8.376 -6.092 2.590 1.00 90.56 82 VAL A O 1
ATOM 673 N N . VAL A 1 83 ? -7.972 -8.253 3.061 1.00 90.88 83 VAL A N 1
ATOM 674 C CA . VAL A 1 83 ? -7.192 -8.019 4.286 1.00 90.88 83 VAL A CA 1
ATOM 675 C C . VAL A 1 83 ? -5.705 -8.116 3.967 1.00 90.88 83 VAL A C 1
ATOM 677 O O . VAL A 1 83 ? -5.258 -9.078 3.345 1.00 90.88 83 VAL A O 1
ATOM 680 N N . VAL A 1 84 ? -4.936 -7.127 4.413 1.00 89.12 84 VAL A N 1
ATOM 681 C CA . VAL A 1 84 ? -3.487 -7.048 4.223 1.00 89.12 84 VAL A CA 1
ATOM 682 C C . VAL A 1 84 ? -2.793 -7.152 5.572 1.00 89.12 84 VAL A C 1
ATOM 684 O O . VAL A 1 84 ? -3.177 -6.488 6.535 1.00 89.12 84 VAL A O 1
ATOM 687 N N . ILE A 1 85 ? -1.741 -7.968 5.613 1.00 89.38 85 ILE A N 1
ATOM 688 C CA . ILE A 1 85 ? -0.800 -8.055 6.728 1.00 89.38 85 ILE A CA 1
ATOM 689 C C . ILE A 1 85 ? 0.537 -7.517 6.223 1.00 89.38 85 ILE A C 1
ATOM 691 O O . ILE A 1 85 ? 1.113 -8.066 5.285 1.00 89.38 85 ILE A O 1
ATOM 695 N N . VAL A 1 86 ? 1.022 -6.437 6.829 1.00 85.69 86 VAL A N 1
ATOM 696 C CA . VAL A 1 86 ? 2.336 -5.858 6.531 1.00 85.69 86 VAL A CA 1
ATOM 697 C C . VAL A 1 86 ? 3.242 -6.118 7.717 1.00 85.69 86 VAL A C 1
ATOM 699 O O . VAL A 1 86 ? 2.994 -5.609 8.806 1.00 85.69 86 VAL A O 1
ATOM 702 N N . GLN A 1 87 ? 4.294 -6.900 7.499 1.00 84.62 87 GLN A N 1
ATOM 703 C CA . GLN A 1 87 ? 5.291 -7.175 8.525 1.00 84.62 87 GLN A CA 1
ATOM 704 C C . GLN A 1 87 ? 6.481 -6.239 8.394 1.00 84.62 87 GLN A C 1
ATOM 706 O O . GLN A 1 87 ? 6.859 -5.838 7.290 1.00 84.62 87 GLN A O 1
ATOM 711 N N . PHE A 1 88 ? 7.079 -5.915 9.534 1.00 82.56 88 PHE A N 1
ATOM 712 C CA . PHE A 1 88 ? 8.260 -5.062 9.627 1.00 82.56 88 PHE A CA 1
ATOM 713 C C . PHE A 1 88 ? 8.080 -3.674 8.992 1.00 82.56 88 PHE A C 1
ATOM 715 O O . PHE A 1 88 ? 9.020 -3.101 8.430 1.00 82.56 88 PHE A O 1
ATOM 722 N N . ALA A 1 89 ? 6.871 -3.116 9.082 1.00 77.81 89 ALA A N 1
ATOM 723 C CA . ALA A 1 89 ? 6.565 -1.818 8.511 1.00 77.81 89 ALA A CA 1
ATOM 724 C C . ALA A 1 89 ? 7.405 -0.728 9.182 1.00 77.81 89 ALA A C 1
ATOM 726 O O . ALA A 1 89 ? 7.532 -0.661 10.409 1.00 77.81 89 ALA A O 1
ATOM 727 N N . ARG A 1 90 ? 7.958 0.161 8.355 1.00 73.75 90 ARG A N 1
ATOM 728 C CA . ARG A 1 90 ? 8.550 1.408 8.833 1.00 73.75 90 ARG A CA 1
ATOM 729 C C . ARG A 1 90 ? 7.425 2.396 9.104 1.00 73.75 90 ARG A C 1
ATOM 731 O O . ARG A 1 90 ? 6.662 2.737 8.203 1.00 73.75 90 ARG A O 1
ATOM 738 N N . VAL A 1 91 ? 7.334 2.862 10.344 1.00 69.12 91 VAL A N 1
ATOM 739 C CA . VAL A 1 91 ? 6.366 3.888 10.726 1.00 69.12 91 VAL A CA 1
ATOM 740 C C . VAL A 1 91 ? 7.017 5.253 10.559 1.00 69.12 91 VAL A C 1
ATOM 742 O O . VAL A 1 91 ? 7.985 5.585 11.238 1.00 69.12 91 VAL A O 1
ATOM 745 N N . VAL A 1 92 ? 6.482 6.053 9.641 1.00 65.94 92 VAL A N 1
ATOM 746 C CA . VAL A 1 92 ? 6.856 7.462 9.490 1.00 65.94 92 VAL A CA 1
ATOM 747 C C . VAL A 1 92 ? 5.656 8.291 9.917 1.00 65.94 92 VAL A C 1
ATOM 749 O O . VAL A 1 92 ? 4.562 8.042 9.434 1.00 65.94 92 VAL A O 1
ATOM 752 N N . LEU A 1 93 ? 5.848 9.246 10.828 1.00 59.75 93 LEU A N 1
ATOM 753 C CA . LEU A 1 93 ? 4.801 10.164 11.276 1.00 59.75 93 LEU A CA 1
ATOM 754 C C . LEU A 1 93 ? 4.986 11.511 10.572 1.00 59.75 93 LEU A C 1
ATOM 756 O O . LEU A 1 93 ? 5.829 12.317 10.964 1.00 59.75 93 LEU A O 1
ATOM 760 N N . PHE A 1 94 ? 4.206 11.764 9.524 1.00 50.88 94 PHE A N 1
ATOM 761 C CA . PHE A 1 94 ? 4.127 13.098 8.924 1.00 50.88 94 PHE A CA 1
ATOM 762 C C . PHE A 1 94 ? 3.154 13.957 9.720 1.00 50.88 94 PHE A C 1
ATOM 764 O O . PHE A 1 94 ? 2.081 13.480 10.052 1.00 50.88 94 PHE A O 1
ATOM 771 N N . HIS A 1 95 ? 3.502 15.206 10.024 1.00 43.69 95 HIS A N 1
ATOM 772 C CA . HIS A 1 95 ? 2.563 16.145 10.637 1.00 43.69 95 HIS A CA 1
ATOM 773 C C . HIS A 1 95 ? 1.868 16.982 9.549 1.00 43.69 95 HIS A C 1
ATOM 775 O O . HIS A 1 95 ? 2.574 17.565 8.723 1.00 43.69 95 HIS A O 1
ATOM 781 N N . PRO A 1 96 ? 0.522 17.082 9.551 1.00 45.72 96 PRO A N 1
ATOM 782 C CA . PRO A 1 96 ? -0.415 16.397 10.451 1.00 45.72 96 PRO A CA 1
ATOM 783 C C . PRO A 1 96 ? -0.542 14.885 10.126 1.00 45.72 96 PRO A C 1
ATOM 785 O O . PRO A 1 96 ? -0.378 14.500 8.964 1.00 45.72 96 PRO A O 1
ATOM 788 N N . PRO A 1 97 ? -0.807 14.028 11.137 1.00 48.56 97 PRO A N 1
ATOM 789 C CA . PRO A 1 97 ? -0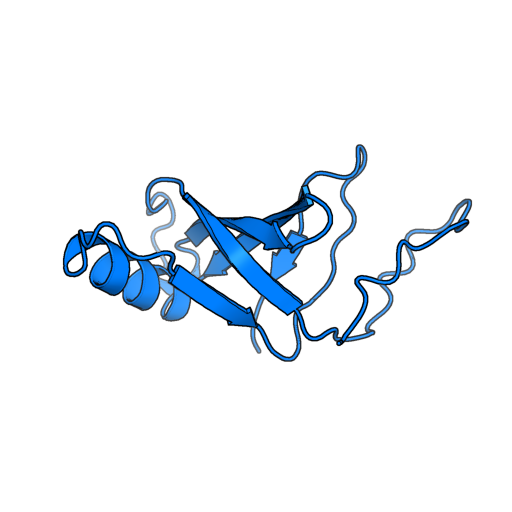.650 12.562 11.109 1.00 48.56 97 PRO A CA 1
ATOM 790 C C . PRO A 1 97 ? -1.528 11.899 10.046 1.00 48.56 97 PRO A C 1
ATOM 792 O O . PRO A 1 97 ? -2.669 11.547 10.310 1.00 48.56 97 PRO A O 1
ATOM 795 N N . THR A 1 98 ? -1.009 11.747 8.822 1.00 44.31 98 THR A N 1
ATOM 796 C CA . THR A 1 98 ? -1.813 11.200 7.707 1.00 44.31 98 THR A CA 1
ATOM 797 C C . THR A 1 98 ? -1.047 10.282 6.747 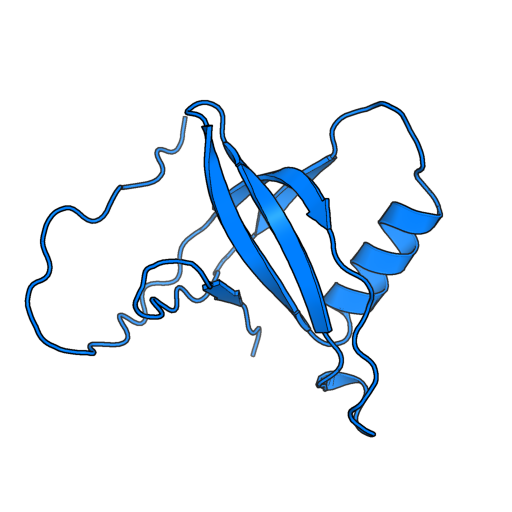1.00 44.31 98 THR A C 1
ATOM 799 O O . THR A 1 98 ? -1.654 9.672 5.871 1.00 44.31 98 THR A O 1
ATOM 802 N N . LEU A 1 99 ? 0.278 10.153 6.859 1.00 41.38 99 LEU A N 1
ATOM 803 C CA . LEU A 1 99 ? 1.070 9.323 5.942 1.00 41.38 99 LEU A CA 1
ATOM 804 C C . LEU A 1 99 ? 1.950 8.341 6.708 1.00 41.38 99 LEU A C 1
ATOM 806 O O . LEU A 1 99 ? 2.650 8.769 7.613 1.00 41.38 99 LEU A O 1
ATOM 810 N N . MET A 1 100 ? 1.975 7.073 6.286 1.00 50.00 100 MET A N 1
ATOM 811 C CA . MET A 1 100 ? 3.008 6.098 6.641 1.00 50.00 100 MET A CA 1
ATOM 812 C C . MET A 1 100 ? 3.728 5.620 5.365 1.00 50.00 100 MET A C 1
ATOM 814 O O . MET A 1 100 ? 3.106 5.282 4.354 1.00 50.00 100 MET A O 1
ATOM 818 N N . LEU A 1 101 ? 5.064 5.615 5.399 1.00 43.88 101 LEU A N 1
ATOM 819 C CA . LEU A 1 101 ? 5.935 5.156 4.310 1.00 43.88 101 LEU A CA 1
ATOM 820 C C . LEU A 1 101 ? 6.556 3.810 4.680 1.00 43.88 101 LEU A C 1
ATOM 822 O O . LEU A 1 101 ? 7.388 3.752 5.580 1.00 43.88 101 LEU A O 1
ATOM 826 N N . VAL A 1 102 ? 6.219 2.752 3.943 1.00 46.41 102 VAL A N 1
ATOM 827 C CA . VAL A 1 102 ? 6.823 1.428 4.129 1.00 46.41 102 VAL A CA 1
ATOM 828 C C . VAL A 1 102 ? 7.860 1.201 3.033 1.00 46.41 102 VAL A C 1
ATOM 830 O O . VAL A 1 102 ? 7.518 1.163 1.860 1.00 46.41 102 VAL A O 1
ATOM 833 N N . GLY A 1 103 ? 9.133 1.063 3.406 1.00 38.44 103 GLY A N 1
ATOM 834 C CA . GLY A 1 103 ? 10.217 0.676 2.499 1.00 38.44 103 GLY A CA 1
ATOM 835 C C . GLY A 1 103 ? 10.909 -0.579 3.021 1.00 38.44 103 GLY A C 1
ATOM 836 O O . GLY A 1 103 ? 11.271 -0.620 4.198 1.00 38.44 103 GLY A O 1
ATOM 837 N N . PHE A 1 104 ? 11.082 -1.581 2.160 1.00 39.16 104 PHE A N 1
ATOM 838 C CA . PHE A 1 104 ? 11.852 -2.792 2.457 1.00 39.16 104 PHE A CA 1
ATOM 839 C C . PHE A 1 104 ? 13.293 -2.605 1.965 1.00 39.16 104 PHE A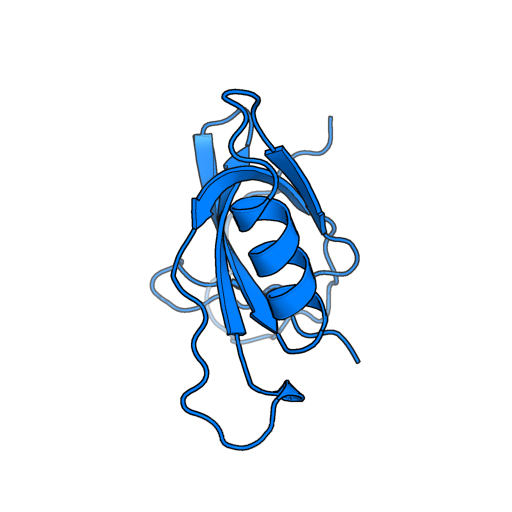 C 1
ATOM 841 O O . PHE A 1 104 ? 13.504 -2.009 0.908 1.00 39.16 104 PHE A O 1
ATOM 848 N N . SER A 1 105 ? 14.260 -3.049 2.770 1.00 34.75 105 SER A N 1
ATOM 849 C CA . SER A 1 105 ? 15.693 -3.089 2.438 1.00 34.75 105 SER A CA 1
ATOM 850 C C . SER A 1 105 ? 16.082 -4.422 1.829 1.00 34.75 105 SER A C 1
ATOM 852 O O . SER A 1 105 ? 15.604 -5.430 2.397 1.00 34.75 105 SER A O 1
#

Organism: Lactuca saligna (NCBI:txid75948)

pLDDT: mean 73.94, std 23.33, range [24.42, 96.06]

InterPro domains:
  IPR012340 Nucleic acid-binding, OB-fold [G3DSA:2.40.50.140] (1-101)

Foldseek 3Di:
DDDPPPPDDDPDDPPQPLDFDKDKFWFPDWDDWDPVDPDLQAIWIWTWGADPVRDIAIEIDGHPRRVVVVVVCVVPVDPDIDMDIDGRARADQDPVRHYGYGDDD

Secondary structure (DSSP, 8-state):
-----------S--------EEEEEEEEEEPPPB--SSSGGG-EEEEEEE-TT--EEEEEEEHHHHHHHHHHHHH---SSPPEEEEEEE----PTTT--EE----

Radius of gyration: 14.52 Å; chains: 1; bounding box: 33×27×39 Å